Protein AF-A0A7V2HZT5-F1 (afdb_monomer)

Secondary structure (DSSP, 8-state):
---TT--GGGGSHHHHHHHHHHTTSS---HHHHHHHHT--HHHHHHHHHHHHHTT-

Nearest PDB structures (foldseek):
  3f72-assembly2_D  TM=8.866E-01  e=3.379E-01  Staphylococcus aureus
  2w29-assembly1_B  TM=8.464E-01  e=3.169E-01  Mycobacterium tuberculosis H37Rv
  2cfx-assembly1_C  TM=8.652E-01  e=3.379E-01  Bacillus subtilis
  4pcq-assembly1_B  TM=8.591E-01  e=4.964E-01  Mycobacterium tuberculosis H37Rv
  4pcq-assembly2_C  TM=8.266E-01  e=6.017E-01  Mycobacterium tuberculosis H37Rv

Sequence (56 aa):
MNFEKLNPLFHDKVRLGILSILLVEDEVDFSYLKEKLNLTDGNLASHLRVLEQNKI

Foldseek 3Di:
DPCVCPPPLCVDPLSVLVVVVCVVPVDDDPVVSCVVSVHDPVVSVVSVVVCVVVVD

pLDDT: mean 87.48, std 14.39, range [45.41, 98.38]

Mean predicted aligned error: 5.05 Å

Structure (mmCIF, N/CA/C/O backbone):
data_AF-A0A7V2HZT5-F1
#
_entry.id   AF-A0A7V2HZT5-F1
#
loop_
_atom_site.group_PDB
_atom_site.id
_atom_site.type_symbol
_atom_site.label_atom_id
_atom_site.label_alt_id
_atom_site.label_comp_id
_atom_site.label_asym_id
_atom_site.label_entity_id
_atom_site.label_seq_id
_atom_site.pdbx_PDB_ins_code
_atom_site.Cartn_x
_atom_site.Cartn_y
_atom_site.Cartn_z
_atom_site.occupancy
_atom_site.B_iso_or_equiv
_atom_site.auth_seq_id
_atom_site.auth_comp_id
_atom_site.auth_asym_id
_atom_site.auth_atom_id
_atom_site.pdbx_PDB_model_num
ATOM 1 N N . MET A 1 1 ? 16.270 -25.294 -8.188 1.00 45.41 1 MET A N 1
ATOM 2 C CA . MET A 1 1 ? 15.676 -24.091 -8.812 1.00 45.41 1 MET A CA 1
ATOM 3 C C . MET A 1 1 ? 16.512 -22.904 -8.389 1.00 45.41 1 MET A C 1
ATOM 5 O O . MET A 1 1 ? 16.691 -22.721 -7.194 1.00 45.41 1 MET A O 1
ATOM 9 N N . ASN A 1 2 ? 17.095 -22.180 -9.342 1.00 45.75 2 ASN A N 1
ATOM 10 C CA . ASN A 1 2 ? 17.956 -21.043 -9.038 1.00 45.75 2 ASN A CA 1
ATOM 11 C C . ASN A 1 2 ? 17.074 -19.788 -8.929 1.00 45.75 2 ASN A C 1
ATOM 13 O O . ASN A 1 2 ? 16.638 -19.263 -9.950 1.00 45.75 2 ASN A O 1
ATOM 17 N N . PHE A 1 3 ? 16.762 -19.349 -7.706 1.00 57.22 3 PHE A N 1
ATOM 18 C CA . PHE A 1 3 ? 15.949 -18.149 -7.430 1.00 57.22 3 PHE A CA 1
ATOM 19 C C . PHE A 1 3 ? 16.716 -16.830 -7.655 1.00 57.22 3 PHE A C 1
ATOM 21 O O . PHE A 1 3 ? 16.208 -15.762 -7.335 1.00 57.22 3 PHE A O 1
ATOM 28 N N . GLU A 1 4 ? 17.918 -16.891 -8.235 1.00 57.25 4 GLU A N 1
ATOM 29 C CA . GLU A 1 4 ? 18.911 -15.809 -8.378 1.00 57.25 4 GLU A CA 1
ATOM 30 C C . GLU A 1 4 ? 18.432 -14.546 -9.119 1.00 57.25 4 GLU A C 1
ATOM 32 O O . GLU A 1 4 ? 19.180 -13.580 -9.242 1.00 57.25 4 GLU A O 1
ATOM 37 N N . LYS A 1 5 ? 17.193 -14.515 -9.620 1.00 57.03 5 LYS A N 1
ATOM 38 C CA . LYS A 1 5 ? 16.577 -13.311 -10.192 1.00 57.03 5 LYS A CA 1
ATOM 39 C C . LYS A 1 5 ? 15.101 -13.177 -9.826 1.00 57.03 5 LYS A C 1
ATOM 41 O O . LYS A 1 5 ? 14.303 -12.769 -10.670 1.00 57.03 5 LYS A O 1
ATOM 46 N N . LEU A 1 6 ? 14.710 -13.520 -8.596 1.00 60.38 6 LEU A N 1
ATOM 47 C CA . LEU A 1 6 ? 13.424 -13.034 -8.099 1.00 60.38 6 LEU A CA 1
ATOM 48 C C . LEU A 1 6 ? 13.484 -11.503 -8.190 1.00 60.38 6 LEU A C 1
ATOM 50 O O . LEU A 1 6 ? 14.402 -10.877 -7.659 1.00 60.38 6 LEU A O 1
ATOM 54 N N . ASN A 1 7 ? 12.592 -10.915 -8.990 1.00 68.31 7 ASN A N 1
ATOM 55 C CA . ASN A 1 7 ? 12.608 -9.478 -9.239 1.00 68.31 7 ASN A CA 1
ATOM 56 C C . ASN A 1 7 ? 12.611 -8.760 -7.869 1.00 68.31 7 ASN A C 1
ATOM 58 O O . ASN A 1 7 ? 11.826 -9.152 -7.004 1.00 68.31 7 ASN A O 1
ATOM 62 N N . PRO A 1 8 ? 13.486 -7.758 -7.635 1.00 70.50 8 PRO A N 1
ATOM 63 C CA . PRO A 1 8 ? 13.647 -7.099 -6.333 1.00 70.50 8 PRO A CA 1
ATOM 64 C C . PRO A 1 8 ? 12.338 -6.649 -5.665 1.00 70.50 8 PRO A C 1
ATOM 66 O O . PRO A 1 8 ? 12.273 -6.511 -4.442 1.00 70.50 8 PRO A O 1
ATOM 69 N N . LEU A 1 9 ? 11.279 -6.448 -6.453 1.00 69.00 9 LEU A N 1
ATOM 70 C CA . LEU A 1 9 ? 9.925 -6.153 -5.988 1.00 69.00 9 LEU A CA 1
ATOM 71 C C . LEU A 1 9 ? 9.342 -7.250 -5.083 1.00 69.00 9 LEU A C 1
ATOM 73 O O . LEU A 1 9 ? 8.694 -6.933 -4.086 1.00 69.00 9 LEU A O 1
ATOM 77 N N . PHE A 1 10 ? 9.660 -8.514 -5.360 1.00 72.12 10 PHE A N 1
ATOM 78 C CA . PHE A 1 10 ? 9.208 -9.689 -4.614 1.00 72.12 10 PHE A CA 1
ATOM 79 C C . PHE A 1 10 ? 10.052 -9.993 -3.365 1.00 72.12 10 PHE A C 1
ATOM 81 O O . PHE A 1 10 ? 9.744 -10.934 -2.649 1.00 72.12 10 PHE A O 1
ATOM 88 N N . HIS A 1 11 ? 11.112 -9.234 -3.066 1.00 78.56 11 HIS A N 1
ATOM 89 C CA . HIS A 1 11 ? 11.871 -9.414 -1.813 1.00 78.56 11 HIS A CA 1
ATOM 90 C C . HIS A 1 11 ? 11.250 -8.685 -0.619 1.00 78.56 11 HIS A C 1
ATOM 92 O O . HIS A 1 11 ? 11.610 -8.940 0.529 1.00 78.56 11 HIS A O 1
ATOM 98 N N . ASP A 1 12 ? 10.318 -7.773 -0.882 1.00 90.12 12 ASP A N 1
ATOM 99 C CA . ASP A 1 12 ? 9.651 -7.014 0.161 1.00 90.12 12 ASP A CA 1
ATOM 100 C C . ASP A 1 12 ? 8.367 -7.725 0.590 1.00 90.12 12 ASP A C 1
ATOM 102 O O . ASP A 1 12 ? 7.472 -7.973 -0.220 1.00 90.12 12 ASP A O 1
ATOM 106 N N . LYS A 1 13 ? 8.284 -8.057 1.881 1.00 91.69 13 LYS A N 1
ATOM 107 C CA . LYS A 1 13 ? 7.161 -8.811 2.450 1.00 91.69 13 LYS A CA 1
ATOM 108 C C . LYS A 1 13 ? 5.828 -8.075 2.311 1.00 91.69 13 LYS A C 1
ATOM 110 O O . LYS A 1 13 ? 4.802 -8.735 2.174 1.00 91.69 13 LYS A O 1
ATOM 115 N N . VAL A 1 14 ? 5.834 -6.742 2.327 1.00 94.81 14 VAL A N 1
ATOM 116 C CA . VAL A 1 14 ? 4.616 -5.940 2.175 1.00 94.81 14 VAL A CA 1
ATOM 117 C C . VAL A 1 14 ? 4.122 -6.018 0.738 1.00 94.81 14 VAL A C 1
ATOM 119 O O . VAL A 1 14 ? 2.959 -6.344 0.515 1.00 94.81 14 VAL A O 1
ATOM 122 N N . ARG A 1 15 ? 5.008 -5.815 -0.245 1.00 94.19 15 ARG A N 1
ATOM 123 C CA . ARG A 1 15 ? 4.644 -5.955 -1.668 1.00 94.19 15 ARG A CA 1
ATOM 124 C C . ARG A 1 15 ? 4.177 -7.367 -2.003 1.00 94.19 15 ARG A C 1
ATOM 126 O O . ARG A 1 15 ? 3.185 -7.519 -2.705 1.00 94.19 15 ARG A O 1
ATOM 133 N N . LEU A 1 16 ? 4.838 -8.389 -1.457 1.00 93.62 16 LEU A N 1
ATOM 134 C CA . LEU A 1 16 ? 4.378 -9.772 -1.584 1.00 93.62 16 LEU A CA 1
ATOM 135 C C . LEU A 1 16 ? 2.979 -9.972 -0.997 1.00 93.62 16 LEU A C 1
ATOM 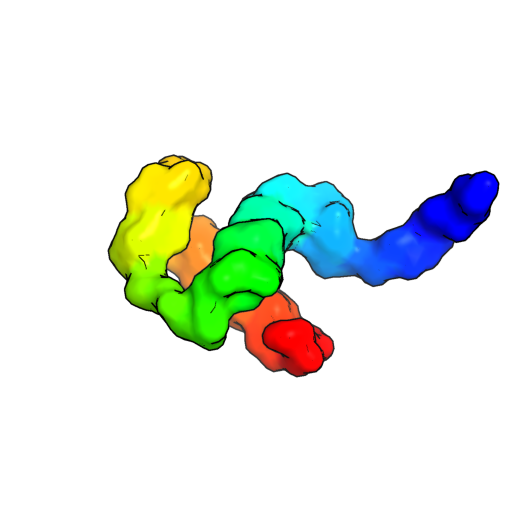137 O O . LEU A 1 16 ? 2.160 -10.638 -1.623 1.00 93.62 16 LEU A O 1
ATOM 141 N N . GLY A 1 17 ? 2.695 -9.399 0.173 1.00 94.75 17 GLY A N 1
ATOM 142 C CA . GLY A 1 17 ? 1.369 -9.450 0.789 1.00 94.75 17 GLY A CA 1
ATOM 143 C C . GLY A 1 17 ? 0.291 -8.801 -0.081 1.00 94.75 17 GLY A C 1
ATOM 144 O O . GLY A 1 17 ? -0.743 -9.419 -0.316 1.00 94.75 17 GLY A O 1
ATOM 145 N N . ILE A 1 18 ? 0.561 -7.604 -0.616 1.00 95.06 18 ILE A N 1
ATOM 146 C CA . ILE A 1 18 ? -0.341 -6.891 -1.538 1.00 95.06 18 ILE A CA 1
ATOM 147 C C . ILE A 1 18 ? -0.626 -7.749 -2.778 1.00 95.06 18 ILE A C 1
ATOM 149 O O . ILE A 1 18 ? -1.784 -8.017 -3.087 1.00 95.06 18 ILE A O 1
ATOM 153 N N . LEU A 1 19 ? 0.424 -8.235 -3.448 1.00 92.75 19 LEU A N 1
ATOM 154 C CA . LEU A 1 19 ? 0.296 -9.059 -4.654 1.00 92.75 19 LEU A CA 1
ATOM 155 C C . LEU A 1 19 ? -0.406 -10.394 -4.384 1.00 92.75 19 LEU A C 1
ATOM 157 O O . LEU A 1 19 ? -1.150 -10.868 -5.229 1.00 92.75 19 LEU A O 1
ATOM 161 N N . SER A 1 20 ? -0.198 -11.000 -3.212 1.00 93.62 20 SER A N 1
ATOM 162 C CA . SER A 1 20 ? -0.854 -12.265 -2.848 1.00 93.62 20 SER A CA 1
ATOM 163 C C . SER A 1 20 ? -2.362 -12.100 -2.672 1.00 93.62 20 SER A C 1
ATOM 165 O O . SER A 1 20 ? -3.110 -13.009 -3.013 1.00 93.62 20 SER A O 1
ATOM 167 N N . ILE A 1 21 ? -2.804 -10.951 -2.150 1.00 95.12 21 ILE A N 1
ATOM 168 C CA . ILE A 1 21 ? -4.228 -10.620 -2.028 1.00 95.12 21 ILE A CA 1
ATOM 169 C C . ILE A 1 21 ? -4.825 -10.376 -3.421 1.00 95.12 21 ILE A C 1
ATOM 171 O O . ILE A 1 21 ? -5.826 -10.995 -3.767 1.00 95.12 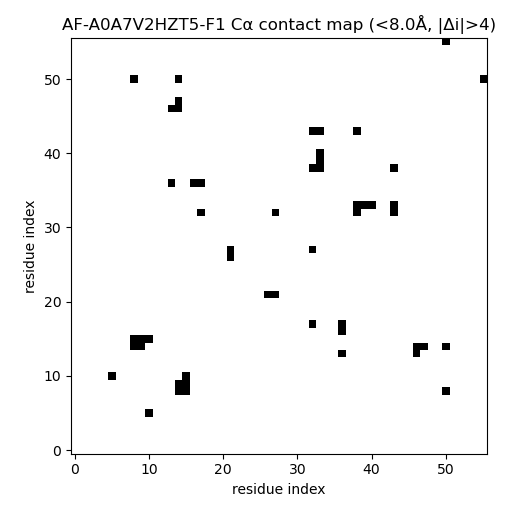21 ILE A O 1
ATOM 175 N N . LEU A 1 22 ? -4.167 -9.551 -4.240 1.00 93.25 22 LEU A N 1
ATOM 176 C CA . LEU A 1 22 ? -4.599 -9.229 -5.609 1.00 93.25 22 LEU A CA 1
ATOM 177 C C . LEU A 1 22 ? -4.526 -10.413 -6.589 1.00 93.25 22 LEU A C 1
ATOM 179 O O . LEU A 1 22 ? -5.089 -10.362 -7.672 1.00 93.25 22 LEU A O 1
ATOM 183 N N . LEU A 1 23 ? -3.814 -11.487 -6.242 1.00 91.81 23 LEU A N 1
ATOM 184 C CA . LEU A 1 23 ? -3.805 -12.709 -7.049 1.00 91.81 23 LEU A CA 1
ATOM 185 C C . LEU A 1 23 ? -5.124 -13.489 -6.928 1.00 9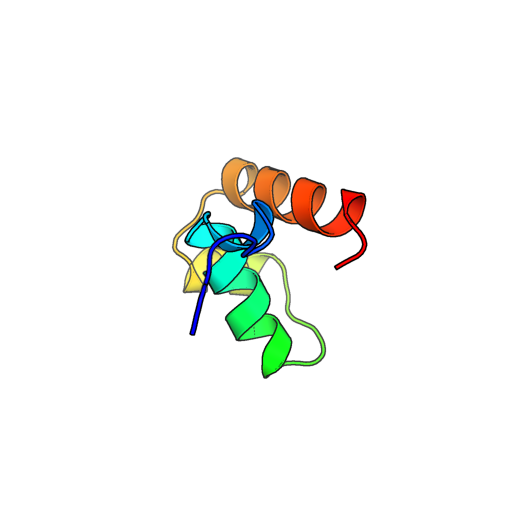1.81 23 LEU A C 1
ATOM 187 O O . LEU A 1 23 ? -5.444 -14.289 -7.805 1.00 91.81 23 LEU A O 1
ATOM 191 N N . VAL A 1 24 ? -5.842 -13.308 -5.817 1.00 93.44 24 VAL A N 1
ATOM 192 C CA . VAL A 1 24 ? -7.101 -14.005 -5.517 1.00 93.44 24 VAL A CA 1
ATOM 193 C C . VAL A 1 24 ? -8.304 -13.107 -5.791 1.00 93.44 24 VAL A C 1
ATOM 195 O O . VAL A 1 24 ? -9.329 -13.595 -6.258 1.00 93.44 24 VAL A O 1
ATOM 198 N N . GLU A 1 25 ? -8.168 -11.814 -5.508 1.00 92.38 25 GLU A N 1
ATOM 199 C CA . GLU A 1 25 ? -9.208 -10.802 -5.681 1.00 92.38 25 GLU A CA 1
ATOM 200 C C . GLU A 1 25 ? -8.877 -9.920 -6.895 1.00 92.38 25 GLU A C 1
ATOM 202 O O . GLU A 1 25 ? -7.789 -9.350 -6.947 1.00 92.38 25 GLU A O 1
ATOM 207 N N . ASP A 1 26 ? -9.812 -9.759 -7.838 1.00 85.12 26 ASP A N 1
ATOM 208 C CA . ASP A 1 26 ? -9.597 -8.946 -9.052 1.00 85.12 26 ASP A CA 1
ATOM 209 C C . ASP A 1 26 ? -9.316 -7.460 -8.737 1.00 85.12 26 ASP A C 1
ATOM 211 O O . ASP A 1 26 ? -8.559 -6.795 -9.445 1.00 85.12 26 ASP A O 1
ATOM 215 N N . GLU A 1 27 ? -9.914 -6.934 -7.665 1.00 93.31 27 GLU A N 1
ATOM 216 C CA . GLU A 1 27 ? -9.701 -5.579 -7.154 1.00 93.31 27 GLU A CA 1
ATOM 217 C C . GLU A 1 27 ? -9.994 -5.545 -5.648 1.00 93.31 27 GLU A C 1
ATOM 219 O O . GLU A 1 27 ? -10.870 -6.260 -5.158 1.00 93.31 27 GLU A O 1
ATOM 224 N N . VAL A 1 28 ? -9.274 -4.708 -4.896 1.00 96.31 28 VAL A N 1
ATOM 225 C CA . VAL A 1 28 ? -9.522 -4.495 -3.463 1.00 96.31 28 VAL A CA 1
ATOM 226 C C . VAL A 1 28 ? -9.356 -3.034 -3.071 1.00 96.31 28 VAL A C 1
ATOM 228 O O . VAL A 1 28 ? -8.506 -2.317 -3.600 1.00 96.31 28 VAL A O 1
ATOM 231 N N . ASP A 1 29 ? -10.115 -2.616 -2.059 1.00 97.31 29 ASP A N 1
ATOM 232 C CA . ASP A 1 29 ? -10.025 -1.267 -1.512 1.00 97.31 29 ASP A CA 1
ATOM 233 C C . ASP A 1 29 ? -8.708 -1.025 -0.756 1.00 97.31 29 ASP A C 1
ATOM 235 O O . ASP A 1 29 ? -8.164 -1.893 -0.062 1.00 97.31 29 ASP A O 1
ATOM 239 N N . PHE A 1 30 ? -8.233 0.222 -0.786 1.00 97.44 30 PHE A N 1
ATOM 240 C CA . PHE A 1 30 ? -7.047 0.649 -0.034 1.00 97.44 30 PHE A CA 1
ATOM 241 C C . PHE A 1 30 ? -7.181 0.392 1.479 1.00 97.44 30 PHE A C 1
ATOM 243 O O . PHE A 1 30 ? -6.231 -0.049 2.129 1.00 97.44 30 PHE A O 1
ATOM 250 N N . SER A 1 31 ? -8.362 0.648 2.054 1.00 97.56 31 SER A N 1
ATOM 251 C CA . SER A 1 31 ? -8.651 0.382 3.471 1.00 97.56 31 SER A CA 1
ATOM 252 C C . SER A 1 31 ? -8.547 -1.104 3.805 1.00 97.56 31 SER A C 1
ATOM 254 O O . SER A 1 31 ? -7.980 -1.450 4.840 1.00 97.56 31 SER A O 1
ATOM 256 N N . TYR A 1 32 ? -9.009 -1.976 2.907 1.00 97.38 32 TYR A N 1
ATOM 257 C CA . TYR A 1 32 ? -8.923 -3.421 3.079 1.00 97.38 32 TYR A CA 1
ATOM 258 C C . TYR A 1 32 ? -7.467 -3.892 3.139 1.00 97.38 32 TYR A C 1
ATOM 260 O O . TYR A 1 32 ? -7.079 -4.582 4.084 1.00 97.38 32 TYR A O 1
ATOM 268 N N . LEU A 1 33 ? -6.632 -3.466 2.184 1.00 97.50 33 LEU A N 1
ATOM 269 C CA . LEU A 1 33 ? -5.198 -3.786 2.190 1.00 97.50 33 LEU A CA 1
ATOM 270 C C . LEU A 1 33 ? -4.513 -3.278 3.457 1.00 97.50 33 LEU A C 1
ATOM 272 O O . LEU A 1 33 ? -3.713 -3.993 4.064 1.00 97.50 33 LEU A O 1
ATOM 276 N N . LYS A 1 34 ? -4.848 -2.058 3.879 1.00 97.88 34 LYS A N 1
ATOM 277 C CA . LYS A 1 34 ? -4.293 -1.450 5.086 1.00 97.88 34 LYS A CA 1
ATOM 278 C C . LYS A 1 34 ? -4.589 -2.279 6.330 1.00 97.88 34 LYS A C 1
ATOM 280 O O . LYS A 1 34 ? -3.674 -2.559 7.103 1.00 97.88 34 LYS A O 1
ATOM 285 N N . GLU A 1 35 ? -5.846 -2.667 6.513 1.00 97.81 35 GLU A N 1
ATOM 286 C CA . GLU A 1 35 ? -6.289 -3.451 7.665 1.00 97.81 35 GLU A CA 1
ATOM 287 C C . GLU A 1 35 ? -5.707 -4.865 7.635 1.00 97.81 35 GLU A C 1
ATOM 289 O O . GLU A 1 35 ? -5.156 -5.328 8.634 1.00 97.81 35 GLU A O 1
ATOM 294 N N . LYS A 1 36 ? -5.760 -5.541 6.481 1.00 97.00 36 LYS A N 1
ATOM 295 C CA . LYS A 1 36 ? -5.260 -6.915 6.338 1.00 97.00 36 LYS A CA 1
ATOM 296 C C . LYS A 1 36 ? -3.755 -7.032 6.521 1.00 97.00 36 LYS A C 1
ATOM 298 O O . LYS A 1 36 ? -3.294 -8.029 7.073 1.00 97.00 36 LYS A O 1
ATOM 303 N N . LEU A 1 37 ? -3.000 -6.037 6.066 1.00 96.81 37 LEU A N 1
ATOM 304 C CA . LEU A 1 37 ? -1.540 -6.033 6.150 1.00 96.81 37 LEU A CA 1
ATOM 305 C C . LEU A 1 37 ? -1.013 -5.260 7.367 1.00 96.81 37 LEU A C 1
ATOM 307 O O . LEU A 1 37 ? 0.201 -5.206 7.563 1.00 96.81 37 LEU A O 1
ATOM 311 N N . ASN A 1 38 ? -1.905 -4.693 8.189 1.00 97.69 38 ASN A N 1
ATOM 312 C CA . ASN A 1 38 ? -1.578 -3.881 9.361 1.00 97.69 38 ASN A CA 1
ATOM 313 C C . ASN A 1 38 ? -0.572 -2.759 9.041 1.00 97.69 38 ASN A C 1
ATOM 315 O O . ASN A 1 38 ? 0.491 -2.636 9.657 1.00 97.69 38 ASN A O 1
ATOM 319 N N . LEU A 1 39 ? -0.897 -1.963 8.024 1.00 97.44 39 LEU A N 1
ATOM 320 C CA . LEU A 1 39 ? -0.050 -0.877 7.538 1.00 97.44 39 LEU A CA 1
ATOM 321 C C . LEU A 1 39 ? -0.605 0.488 7.940 1.00 97.44 39 LEU A C 1
ATOM 323 O O . LEU A 1 39 ? -1.771 0.652 8.285 1.00 97.44 39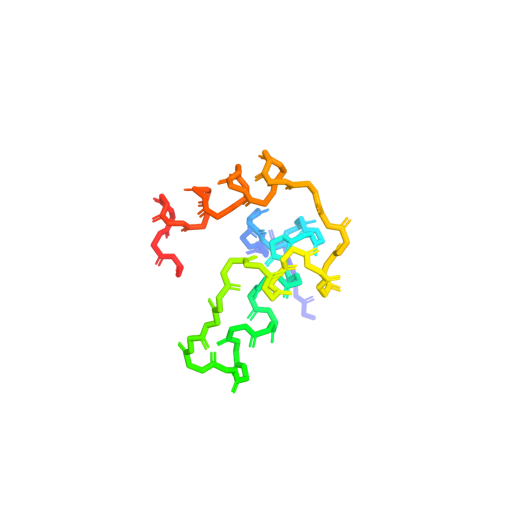 LEU A O 1
ATOM 327 N N . THR A 1 40 ? 0.249 1.500 7.846 1.00 98.12 40 THR A N 1
ATOM 328 C CA . THR A 1 40 ? -0.187 2.897 7.826 1.00 98.12 40 THR A CA 1
ATOM 329 C C . THR A 1 40 ? -0.442 3.340 6.388 1.00 98.12 40 THR A C 1
ATOM 331 O O . THR A 1 40 ? 0.115 2.763 5.451 1.00 98.12 40 THR A O 1
ATOM 334 N N . ASP A 1 41 ? -1.228 4.406 6.207 1.00 98.38 41 ASP A N 1
ATOM 335 C CA . ASP A 1 41 ? -1.536 4.955 4.880 1.00 98.38 41 ASP A CA 1
ATOM 336 C C . ASP A 1 41 ? -0.257 5.280 4.087 1.00 98.38 41 ASP A C 1
ATOM 338 O O . ASP A 1 41 ? -0.120 4.898 2.929 1.00 98.38 41 ASP A O 1
ATOM 342 N N . GLY A 1 42 ? 0.721 5.930 4.730 1.00 98.06 42 GLY A N 1
ATOM 343 C CA . GLY A 1 4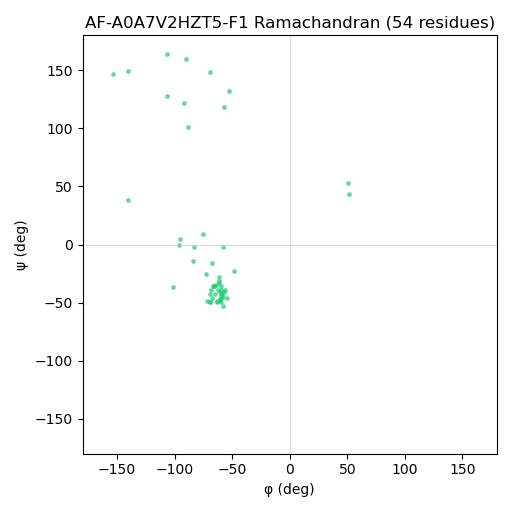2 ? 1.982 6.304 4.083 1.00 98.06 42 GLY A CA 1
ATOM 344 C C . GLY A 1 42 ? 2.839 5.105 3.671 1.00 98.06 42 GLY A C 1
ATOM 345 O O . GLY A 1 42 ? 3.474 5.136 2.614 1.00 98.0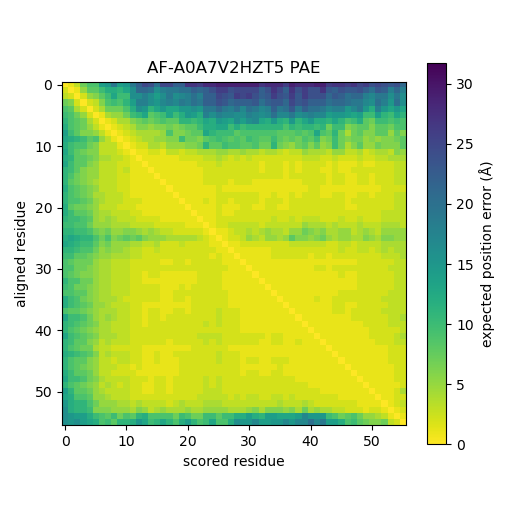6 42 GLY A O 1
ATOM 346 N N . ASN A 1 43 ? 2.833 4.037 4.475 1.00 97.06 43 ASN A N 1
ATOM 347 C CA . ASN A 1 43 ? 3.566 2.815 4.161 1.00 97.06 43 ASN A CA 1
ATOM 348 C C . ASN A 1 43 ? 2.917 2.091 2.967 1.00 97.06 43 ASN A C 1
ATOM 350 O O . ASN A 1 43 ? 3.581 1.818 1.966 1.00 97.06 43 ASN A O 1
ATOM 354 N N . LEU A 1 44 ? 1.594 1.896 3.009 1.00 97.94 44 LEU A N 1
ATOM 355 C CA . LEU A 1 44 ? 0.846 1.265 1.920 1.00 97.94 44 LEU A CA 1
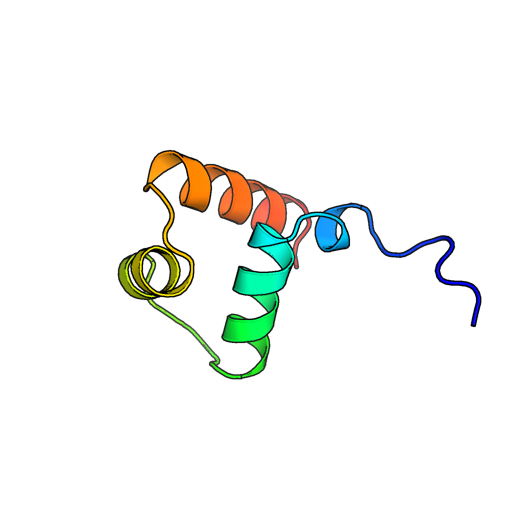ATOM 356 C C . LEU A 1 44 ? 0.965 2.054 0.605 1.00 97.94 44 LEU A C 1
ATOM 358 O O . LEU A 1 44 ? 1.302 1.472 -0.424 1.00 97.94 44 LEU A O 1
ATOM 362 N N . ALA A 1 45 ? 0.778 3.376 0.640 1.00 97.69 45 ALA A N 1
ATOM 363 C CA . ALA A 1 45 ? 0.888 4.224 -0.547 1.00 97.69 45 ALA A CA 1
ATOM 364 C C . ALA A 1 45 ? 2.284 4.158 -1.191 1.00 97.69 45 ALA A C 1
ATOM 366 O O . ALA A 1 45 ? 2.406 4.107 -2.415 1.00 97.69 45 ALA A O 1
ATOM 367 N N . SER A 1 46 ? 3.344 4.117 -0.376 1.00 96.44 46 SER A N 1
ATOM 368 C CA . SER A 1 46 ? 4.719 4.008 -0.876 1.00 96.44 46 SER A CA 1
ATOM 369 C C . SER A 1 46 ? 4.957 2.680 -1.594 1.00 96.44 46 SER A C 1
ATOM 371 O O . SER A 1 46 ? 5.552 2.665 -2.671 1.00 96.44 46 SER A O 1
ATOM 373 N N . HIS A 1 47 ? 4.462 1.568 -1.042 1.00 95.44 47 HIS A N 1
ATOM 374 C CA . HIS A 1 47 ? 4.584 0.261 -1.688 1.00 95.44 47 HIS A CA 1
ATOM 375 C C . HIS A 1 47 ? 3.734 0.146 -2.959 1.00 95.44 47 HIS A C 1
ATOM 377 O O . HIS A 1 47 ? 4.254 -0.346 -3.962 1.00 95.44 47 HIS A O 1
ATOM 383 N N . LEU A 1 48 ? 2.489 0.637 -2.951 1.00 95.12 48 LEU A N 1
ATOM 384 C CA . LEU A 1 48 ? 1.619 0.655 -4.137 1.00 95.12 48 LEU A CA 1
ATOM 385 C C . LEU A 1 48 ? 2.243 1.457 -5.279 1.00 95.12 48 LEU A C 1
ATOM 387 O O . LEU A 1 48 ? 2.363 0.944 -6.387 1.00 95.12 48 LEU A O 1
ATOM 391 N N . ARG A 1 49 ? 2.771 2.653 -4.991 1.00 95.06 49 ARG A N 1
ATOM 392 C CA . ARG A 1 49 ? 3.468 3.474 -5.990 1.00 95.06 49 ARG A CA 1
ATOM 393 C C . ARG A 1 49 ? 4.629 2.726 -6.644 1.00 95.06 49 ARG A C 1
ATOM 395 O O . ARG A 1 49 ? 4.864 2.867 -7.841 1.00 95.06 49 ARG A O 1
ATOM 402 N N . VAL A 1 50 ? 5.377 1.944 -5.867 1.00 92.44 50 VAL A N 1
ATOM 403 C CA . VAL A 1 50 ? 6.482 1.147 -6.409 1.00 92.44 50 VAL A CA 1
ATOM 404 C C . VAL A 1 50 ? 5.963 0.021 -7.307 1.00 92.44 50 VAL A C 1
ATOM 406 O O . VAL A 1 50 ? 6.574 -0.233 -8.343 1.00 92.44 50 VAL A O 1
ATOM 409 N N . LEU A 1 51 ? 4.852 -0.633 -6.958 1.00 91.31 51 LEU A N 1
ATOM 410 C CA . LEU A 1 51 ? 4.229 -1.649 -7.815 1.00 91.31 51 LEU A CA 1
ATOM 411 C C . LEU A 1 51 ? 3.740 -1.039 -9.142 1.00 91.31 51 LEU A C 1
ATOM 413 O O . LEU A 1 51 ? 4.146 -1.506 -10.206 1.00 91.3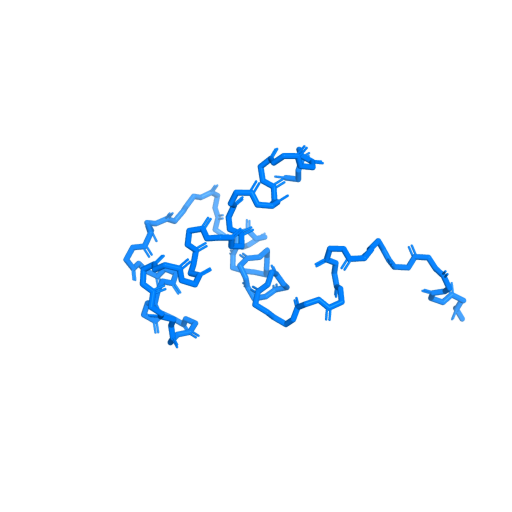1 51 LEU A O 1
ATOM 417 N N . GLU A 1 52 ? 3.007 0.077 -9.086 1.00 91.19 52 GLU A N 1
ATOM 418 C CA . GLU A 1 52 ? 2.492 0.802 -10.261 1.00 91.19 52 GLU A CA 1
ATOM 419 C C . GLU A 1 52 ? 3.608 1.253 -11.214 1.00 91.19 52 GLU A C 1
ATOM 421 O O . GLU A 1 52 ? 3.527 1.065 -12.430 1.00 91.19 52 GLU A O 1
ATOM 426 N N . GLN A 1 53 ? 4.692 1.820 -10.673 1.00 91.38 53 GLN A N 1
ATOM 427 C CA . GLN A 1 53 ? 5.842 2.274 -11.466 1.00 91.38 53 GLN A CA 1
ATOM 428 C C . GLN A 1 53 ? 6.519 1.139 -12.237 1.00 91.38 53 GLN A C 1
ATOM 430 O O . GLN A 1 53 ? 7.116 1.379 -13.288 1.00 91.38 53 GLN A O 1
ATOM 435 N N . ASN A 1 54 ? 6.430 -0.085 -11.721 1.00 86.06 54 ASN A N 1
ATOM 436 C CA . ASN A 1 54 ? 7.000 -1.269 -12.348 1.00 86.06 54 ASN A CA 1
ATOM 437 C C . ASN A 1 54 ? 5.987 -2.037 -13.211 1.00 86.06 54 ASN A C 1
ATOM 439 O O . ASN A 1 54 ? 6.359 -3.066 -13.773 1.00 86.06 54 ASN A O 1
ATOM 443 N N . LYS A 1 55 ? 4.759 -1.513 -13.368 1.00 77.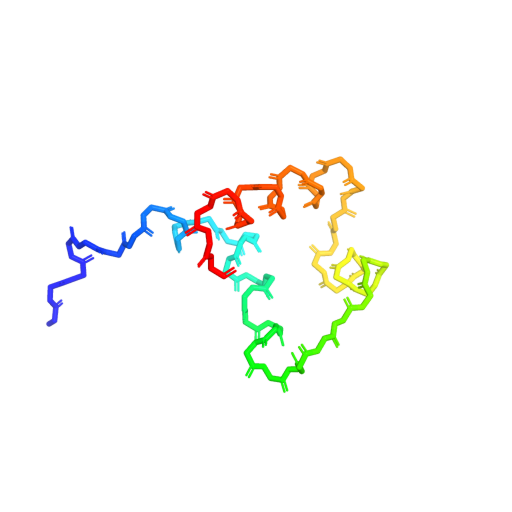31 55 LYS A N 1
ATOM 444 C CA . LYS A 1 55 ? 3.672 -2.095 -14.174 1.00 77.31 55 LYS A CA 1
ATOM 445 C C . LYS A 1 55 ? 3.400 -3.567 -13.842 1.00 77.31 55 LYS A C 1
ATOM 447 O O . LYS A 1 55 ? 3.280 -4.386 -14.755 1.00 77.31 55 LYS A O 1
ATOM 452 N N . ILE A 1 56 ? 3.376 -3.884 -12.550 1.00 65.38 56 ILE A N 1
ATOM 453 C CA . ILE A 1 56 ? 2.868 -5.167 -12.049 1.00 65.38 56 ILE A CA 1
ATOM 454 C C . ILE A 1 56 ? 1.369 -5.038 -11.825 1.00 65.38 56 ILE A C 1
ATOM 456 O O . ILE A 1 56 ? 0.970 -3.979 -11.293 1.00 65.38 56 ILE A O 1
#

Solvent-accessible surface area (backbone atoms only — not comparable to full-atom values): 3568 Å² total; per-residue (Å²): 133,85,69,90,70,66,57,77,68,69,74,37,70,64,51,39,50,54,52,59,51,54,72,77,34,97,72,81,56,72,68,56,54,30,63,78,68,71,49,52,71,71,58,49,51,54,50,49,52,54,39,57,76,68,73,106

Radius of gyration: 11.78 Å; Cα contacts (8 Å, |Δi|>4): 26; chains: 1; bounding box: 29×30×24 Å